Protein AF-A0A2N2MGX9-F1 (afdb_monomer_lite)

Structure (mmCIF, N/CA/C/O backbone):
data_AF-A0A2N2MGX9-F1
#
_entry.id   AF-A0A2N2MGX9-F1
#
loop_
_atom_site.group_PDB
_atom_site.id
_atom_site.type_symbol
_atom_site.label_atom_id
_atom_site.label_alt_id
_atom_site.label_comp_id
_atom_site.label_asym_id
_atom_site.label_entity_id
_atom_site.label_seq_id
_atom_site.pdbx_PDB_ins_code
_atom_site.Cartn_x
_atom_site.Cartn_y
_atom_site.Cartn_z
_atom_site.occupancy
_atom_site.B_iso_or_equiv
_atom_site.auth_seq_id
_atom_site.auth_comp_id
_atom_site.auth_asym_id
_atom_site.auth_atom_id
_atom_site.pdbx_PDB_model_num
ATOM 1 N N . GLY A 1 1 ? -19.116 -15.529 -14.995 1.00 52.94 1 GLY A N 1
ATOM 2 C CA . GLY A 1 1 ? -18.151 -15.953 -16.023 1.00 52.94 1 GLY A CA 1
ATOM 3 C C . GLY A 1 1 ? -16.801 -15.398 -15.647 1.00 52.94 1 GLY A C 1
ATOM 4 O O . GLY A 1 1 ? -16.759 -14.274 -15.165 1.00 52.94 1 GLY A O 1
ATOM 5 N N . VAL A 1 2 ? -15.738 -16.185 -15.778 1.00 56.81 2 VAL A N 1
ATOM 6 C CA . VAL A 1 2 ? -14.372 -15.693 -15.556 1.00 56.81 2 VAL A CA 1
ATOM 7 C C . VAL A 1 2 ? -13.991 -14.871 -16.793 1.00 56.81 2 VAL A C 1
ATOM 9 O O . VAL A 1 2 ? -14.188 -15.381 -17.897 1.00 56.81 2 VAL A O 1
ATOM 12 N N . PRO A 1 3 ? -13.538 -13.614 -16.663 1.00 74.31 3 PRO A N 1
ATOM 13 C CA . PRO A 1 3 ? -13.070 -12.858 -17.818 1.00 74.31 3 PRO A CA 1
ATOM 14 C C . PRO A 1 3 ? -11.871 -13.588 -18.438 1.00 74.31 3 PRO A C 1
ATOM 16 O O . PRO A 1 3 ? -10.883 -13.846 -17.754 1.00 74.31 3 PRO A O 1
ATOM 19 N N . ASN A 1 4 ? -11.982 -13.945 -19.718 1.00 78.50 4 ASN A N 1
ATOM 20 C CA . ASN A 1 4 ? -10.857 -14.421 -20.515 1.00 78.50 4 ASN A CA 1
ATOM 21 C C . ASN A 1 4 ? -10.244 -13.208 -21.213 1.00 78.50 4 ASN A C 1
ATOM 23 O O . ASN A 1 4 ? -10.938 -12.539 -21.972 1.00 78.50 4 ASN A O 1
ATOM 27 N N . LEU A 1 5 ? -8.967 -12.933 -20.946 1.00 81.19 5 LEU A N 1
ATOM 28 C CA . LEU A 1 5 ? -8.172 -12.024 -21.771 1.00 81.19 5 LEU A CA 1
ATOM 29 C C . LEU A 1 5 ? -7.588 -12.811 -22.940 1.00 81.19 5 LEU A C 1
ATOM 31 O O . LEU A 1 5 ? -6.931 -13.837 -22.732 1.00 81.19 5 LEU A O 1
ATOM 35 N N . HIS A 1 6 ? -7.808 -12.330 -24.160 1.00 87.44 6 HIS A N 1
ATOM 36 C CA . HIS A 1 6 ? -7.228 -12.937 -25.347 1.00 87.44 6 HIS A CA 1
ATOM 37 C C . HIS A 1 6 ? -5.782 -12.458 -25.539 1.00 87.44 6 HIS A C 1
ATOM 39 O O . HIS A 1 6 ? -5.444 -11.297 -25.320 1.00 87.44 6 HIS A O 1
ATOM 45 N N . LEU A 1 7 ? -4.898 -13.363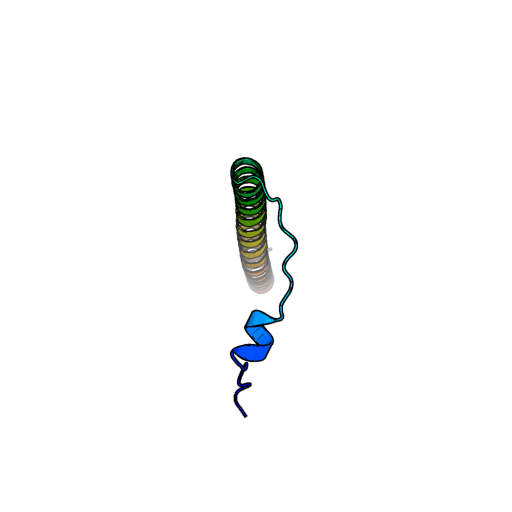 -25.971 1.00 86.19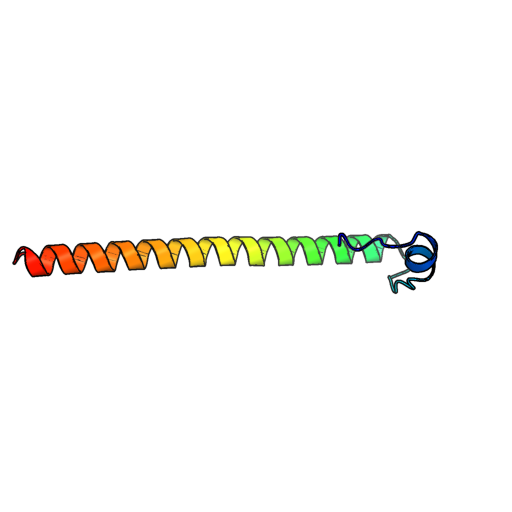 7 LEU A N 1
ATOM 46 C CA . LEU A 1 7 ? -3.482 -13.043 -26.207 1.00 86.19 7 LEU A CA 1
ATOM 47 C C . LEU A 1 7 ? -3.284 -11.953 -27.269 1.00 86.19 7 LEU A C 1
ATOM 49 O O . LEU A 1 7 ? -2.291 -11.233 -27.215 1.00 86.19 7 LEU A O 1
ATOM 53 N N . GLU A 1 8 ? -4.205 -11.851 -28.227 1.00 87.00 8 GLU A N 1
ATOM 54 C CA . GLU A 1 8 ? -4.202 -10.803 -29.251 1.00 87.00 8 GLU A CA 1
ATOM 55 C C . GLU A 1 8 ? -4.410 -9.426 -28.614 1.00 87.00 8 GLU A C 1
ATOM 57 O O . GLU A 1 8 ? -3.585 -8.539 -28.812 1.00 87.00 8 GLU A O 1
ATOM 62 N N . GLU A 1 9 ? -5.406 -9.293 -27.734 1.00 87.44 9 GLU A N 1
ATOM 63 C CA . GLU A 1 9 ? -5.703 -8.049 -27.011 1.00 87.44 9 GLU A CA 1
ATOM 64 C C . GLU A 1 9 ? -4.518 -7.595 -26.146 1.00 87.44 9 GLU A C 1
ATOM 66 O O . GLU A 1 9 ? -4.198 -6.411 -26.095 1.00 87.44 9 GLU A O 1
ATOM 71 N N . ILE A 1 10 ? -3.813 -8.533 -25.500 1.00 88.94 10 ILE A N 1
ATOM 72 C CA . ILE A 1 10 ? -2.627 -8.224 -24.683 1.00 88.94 10 ILE A CA 1
ATOM 73 C C . ILE A 1 10 ? -1.483 -7.667 -25.544 1.00 88.94 10 ILE A C 1
ATOM 75 O O . ILE A 1 10 ? -0.762 -6.772 -25.105 1.00 88.94 10 ILE A O 1
ATOM 79 N N . ARG A 1 11 ? -1.296 -8.187 -26.765 1.00 88.44 11 ARG A N 1
ATOM 80 C CA . ARG A 1 11 ? -0.219 -7.751 -27.673 1.00 88.44 11 ARG A CA 1
ATOM 81 C C . ARG A 1 11 ? -0.460 -6.367 -28.264 1.00 88.44 11 ARG A C 1
ATOM 83 O O . ARG A 1 11 ? 0.504 -5.705 -28.635 1.00 88.44 11 ARG A O 1
ATOM 90 N N . GLU A 1 12 ? -1.715 -5.946 -28.353 1.00 92.12 12 GLU A N 1
ATOM 91 C CA . GLU A 1 12 ? -2.093 -4.623 -28.856 1.00 92.12 12 GLU A CA 1
ATOM 92 C C . GLU A 1 12 ? -1.948 -3.516 -27.802 1.00 92.12 12 GLU A C 1
ATOM 94 O O . GLU A 1 12 ? -2.016 -2.332 -28.138 1.00 92.12 12 GLU A O 1
ATOM 99 N N . VAL A 1 13 ? -1.698 -3.867 -26.534 1.00 92.56 13 VAL A N 1
ATOM 100 C CA . VAL A 1 13 ? -1.470 -2.879 -25.477 1.00 92.56 13 VAL A CA 1
ATOM 101 C C . VAL A 1 13 ? -0.166 -2.130 -25.736 1.00 92.56 13 VAL A C 1
ATOM 103 O O . VAL A 1 13 ? 0.938 -2.644 -25.554 1.00 92.56 13 VAL A O 1
ATOM 106 N N . VAL A 1 14 ? -0.300 -0.861 -26.113 1.00 91.81 14 VAL A N 1
ATOM 107 C CA . VAL A 1 14 ? 0.830 0.059 -26.227 1.00 91.81 14 VAL A CA 1
ATOM 108 C C . VAL A 1 14 ? 1.190 0.573 -24.838 1.00 91.81 14 VAL A C 1
ATOM 110 O O . VAL A 1 14 ? 0.388 1.235 -24.180 1.00 91.81 14 VAL A O 1
ATOM 113 N N . ILE A 1 15 ? 2.416 0.289 -24.402 1.00 91.81 15 ILE A N 1
ATOM 114 C CA . ILE A 1 15 ? 2.955 0.778 -23.132 1.00 91.81 15 ILE A CA 1
ATOM 115 C C . ILE A 1 15 ? 3.975 1.873 -23.428 1.00 91.81 15 ILE A C 1
ATOM 117 O O . ILE A 1 15 ? 4.943 1.657 -24.156 1.00 91.81 15 ILE A O 1
ATOM 121 N N . SER A 1 16 ? 3.767 3.044 -22.833 1.00 92.81 16 SER A N 1
ATOM 122 C CA . SER A 1 16 ? 4.748 4.126 -22.833 1.00 92.81 16 SER A CA 1
ATOM 123 C C . SER A 1 16 ? 5.695 3.948 -21.656 1.00 92.81 16 SER A C 1
ATOM 125 O O . SER A 1 16 ? 5.264 3.927 -20.505 1.00 92.81 16 SER A O 1
ATOM 127 N N . PHE A 1 17 ? 6.986 3.842 -21.942 1.00 93.12 17 PHE A N 1
ATOM 128 C CA . PHE A 1 17 ? 8.036 3.732 -20.938 1.00 93.12 17 PHE A CA 1
ATOM 129 C C . PHE A 1 17 ? 9.321 4.396 -21.457 1.00 93.12 17 PHE A C 1
ATOM 131 O O . PHE A 1 17 ? 9.481 4.550 -22.675 1.00 93.12 17 PHE A O 1
ATOM 138 N N . PRO A 1 18 ? 10.232 4.818 -20.567 1.00 95.94 18 PRO A N 1
ATOM 139 C CA . PRO A 1 18 ? 11.510 5.370 -20.993 1.00 95.94 18 PRO A CA 1
ATOM 140 C C . PRO A 1 18 ? 12.345 4.326 -21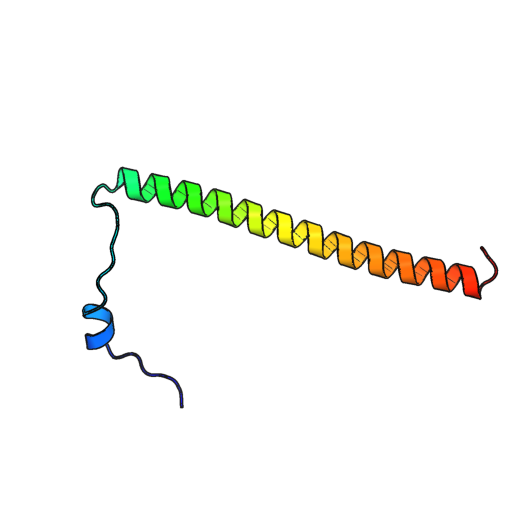.728 1.00 95.94 18 PRO A C 1
ATOM 142 O O . PRO A 1 18 ? 12.413 3.176 -21.308 1.00 95.94 18 PRO A O 1
ATOM 145 N N . LYS A 1 19 ? 13.003 4.713 -22.823 1.00 95.94 19 LYS A N 1
ATOM 146 C CA . LYS A 1 19 ? 13.789 3.766 -23.634 1.00 95.94 19 LYS A CA 1
ATOM 147 C C . LYS A 1 19 ? 15.095 3.351 -22.959 1.00 95.94 19 LYS A C 1
ATOM 149 O O . LYS A 1 19 ? 15.542 2.227 -23.165 1.00 95.94 19 LYS A O 1
ATOM 154 N N . GLU A 1 20 ? 15.670 4.235 -22.150 1.00 98.00 20 GLU A N 1
ATOM 155 C CA . GLU A 1 20 ? 16.922 3.987 -21.441 1.00 98.00 20 GLU A CA 1
ATOM 156 C C . GLU A 1 20 ? 16.678 3.137 -20.192 1.00 98.00 20 GLU A C 1
ATOM 158 O O . GLU A 1 20 ? 15.833 3.465 -19.354 1.00 98.00 20 GLU A O 1
ATOM 163 N N . LEU A 1 21 ? 17.433 2.045 -20.051 1.00 96.69 21 LEU A N 1
ATOM 164 C CA . LEU A 1 21 ? 17.289 1.130 -18.915 1.00 96.69 21 LEU A CA 1
ATOM 165 C C . 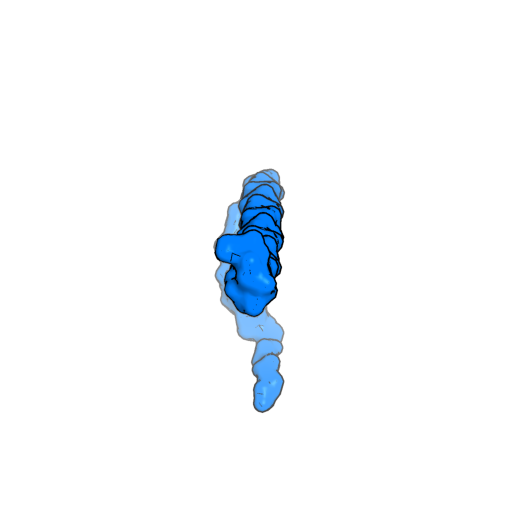LEU A 1 21 ? 17.625 1.808 -17.583 1.00 96.69 21 LEU A C 1
ATOM 167 O O . LEU A 1 21 ? 16.899 1.620 -16.610 1.00 96.69 21 LEU A O 1
ATOM 171 N N . ASP A 1 22 ? 18.652 2.656 -17.554 1.00 97.88 22 ASP A N 1
ATOM 172 C CA . ASP A 1 22 ? 19.050 3.384 -16.343 1.00 97.88 22 ASP A CA 1
ATOM 173 C C . ASP A 1 22 ? 17.924 4.296 -15.825 1.00 97.88 22 ASP A C 1
ATOM 175 O O . ASP A 1 22 ? 17.712 4.433 -14.616 1.00 97.88 22 ASP A O 1
ATOM 179 N N . GLU A 1 23 ? 17.154 4.896 -16.738 1.00 97.56 23 GLU A N 1
ATOM 180 C CA . GLU A 1 23 ? 16.002 5.725 -16.389 1.00 97.56 23 GLU A CA 1
ATOM 181 C C . GLU A 1 23 ? 14.855 4.875 -15.827 1.00 97.56 23 GLU A C 1
ATOM 183 O O . GLU A 1 23 ? 14.251 5.243 -14.815 1.00 97.56 23 GLU A O 1
ATOM 188 N N . GLN A 1 24 ? 14.598 3.706 -16.424 1.00 97.44 24 GLN A N 1
ATOM 189 C CA . GLN A 1 24 ? 13.619 2.752 -15.899 1.00 97.44 24 GLN A CA 1
ATOM 190 C C . GLN A 1 24 ? 13.995 2.285 -14.487 1.00 97.44 24 GLN A C 1
ATOM 192 O O . GLN A 1 24 ? 13.149 2.301 -13.593 1.00 97.44 24 GLN A O 1
ATOM 197 N N . GLU A 1 25 ? 15.260 1.931 -14.247 1.00 97.94 25 GLU A N 1
ATOM 198 C CA . GLU A 1 25 ? 15.729 1.532 -12.918 1.00 97.94 25 GLU A CA 1
ATOM 199 C C . GLU A 1 25 ? 15.574 2.651 -11.887 1.00 97.94 25 GLU A C 1
ATOM 201 O O . GLU A 1 25 ? 15.193 2.403 -10.740 1.00 97.94 25 GLU A O 1
ATOM 206 N N . ASN A 1 26 ? 15.870 3.892 -12.276 1.00 97.88 26 ASN A N 1
ATOM 207 C CA . ASN A 1 26 ? 15.709 5.040 -11.395 1.00 97.88 26 ASN A CA 1
ATOM 208 C C . ASN A 1 26 ? 14.233 5.279 -11.036 1.00 97.88 26 ASN A C 1
ATOM 210 O O . ASN A 1 26 ? 13.922 5.554 -9.875 1.00 97.88 26 ASN A O 1
ATOM 214 N N . LEU A 1 27 ? 13.317 5.130 -11.997 1.00 97.25 27 LEU A N 1
ATOM 215 C CA . LEU A 1 27 ? 11.878 5.217 -11.736 1.00 97.25 27 LEU A CA 1
ATOM 216 C C . LEU A 1 27 ? 11.402 4.094 -10.814 1.00 97.25 27 LEU A C 1
ATOM 218 O O . LEU A 1 27 ? 10.671 4.368 -9.866 1.00 97.25 27 LEU A O 1
ATOM 222 N N . ILE A 1 28 ? 11.851 2.855 -11.034 1.00 97.50 28 ILE A N 1
ATOM 223 C CA . ILE A 1 28 ? 11.510 1.718 -10.166 1.00 97.50 28 ILE A CA 1
ATOM 224 C C . ILE A 1 28 ? 11.958 1.996 -8.727 1.00 97.50 28 ILE A C 1
ATOM 226 O O . ILE A 1 28 ? 11.149 1.888 -7.809 1.00 97.50 28 ILE A O 1
ATOM 230 N N . LYS A 1 29 ?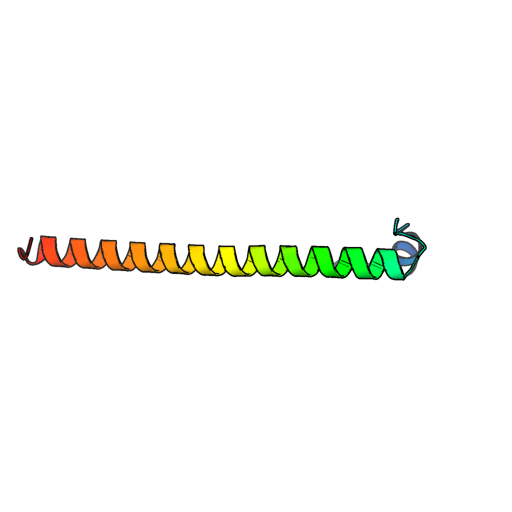 13.197 2.464 -8.524 1.00 98.25 29 LYS A N 1
ATOM 231 C CA . LYS A 1 29 ? 13.707 2.827 -7.189 1.00 98.25 29 LYS A CA 1
ATOM 232 C C . LYS A 1 29 ? 12.829 3.880 -6.508 1.00 98.25 29 LYS A C 1
ATOM 234 O O . LYS A 1 29 ? 12.528 3.755 -5.322 1.00 98.25 29 LYS A O 1
ATOM 239 N N . GLN A 1 30 ? 12.392 4.906 -7.238 1.00 98.19 30 GLN A N 1
ATOM 240 C CA . GLN A 1 30 ? 11.502 5.937 -6.694 1.00 98.19 30 GLN A CA 1
ATOM 241 C C . GLN A 1 30 ? 10.121 5.380 -6.327 1.00 98.19 30 GLN A C 1
ATOM 243 O O . GLN A 1 30 ? 9.599 5.689 -5.253 1.00 98.19 30 GLN A O 1
ATOM 248 N N . LEU A 1 31 ? 9.547 4.531 -7.183 1.00 98.38 31 LEU A N 1
ATOM 249 C CA . LEU A 1 31 ? 8.263 3.878 -6.932 1.00 98.38 31 LEU A CA 1
ATOM 250 C C . LEU A 1 31 ? 8.330 2.933 -5.728 1.00 98.38 31 LEU A C 1
ATOM 252 O O . LEU A 1 31 ? 7.411 2.930 -4.909 1.00 98.38 31 LEU A O 1
ATOM 256 N N . ASP A 1 32 ? 9.426 2.194 -5.565 1.00 98.50 32 ASP A N 1
ATOM 257 C CA . ASP A 1 32 ? 9.647 1.321 -4.413 1.00 98.50 32 ASP A CA 1
ATOM 258 C C . ASP A 1 32 ? 9.754 2.118 -3.112 1.00 98.50 32 ASP A C 1
ATOM 260 O O . ASP A 1 32 ? 9.148 1.753 -2.099 1.00 98.50 32 ASP A O 1
ATOM 264 N N . ILE A 1 33 ? 10.482 3.239 -3.128 1.00 98.50 33 ILE A N 1
ATOM 265 C CA . ILE A 1 33 ? 10.568 4.147 -1.977 1.00 98.50 33 ILE A CA 1
ATOM 266 C C . ILE A 1 33 ? 9.171 4.652 -1.605 1.00 98.50 33 ILE A C 1
ATOM 268 O O . ILE A 1 33 ? 8.779 4.549 -0.439 1.00 98.50 33 ILE A O 1
ATOM 272 N N . LEU A 1 34 ? 8.403 5.141 -2.582 1.00 98.56 34 LEU A N 1
ATOM 273 C CA . LEU A 1 34 ? 7.048 5.641 -2.356 1.00 98.56 34 LEU A CA 1
ATOM 274 C C . LEU A 1 34 ? 6.122 4.539 -1.818 1.00 98.56 34 LEU A C 1
ATOM 276 O O . LEU A 1 34 ? 5.424 4.747 -0.826 1.00 98.56 34 LEU A O 1
ATOM 280 N N . SER A 1 35 ? 6.152 3.346 -2.416 1.00 98.56 35 SER A N 1
ATOM 281 C CA . SER A 1 35 ? 5.348 2.197 -1.982 1.00 98.56 35 SER A CA 1
ATOM 282 C C . SER A 1 35 ? 5.648 1.817 -0.533 1.00 98.56 35 SER A C 1
ATOM 284 O O . SER A 1 35 ? 4.736 1.615 0.272 1.00 98.56 35 SER A O 1
ATOM 286 N N . ASN A 1 36 ? 6.928 1.778 -0.162 1.00 98.50 36 ASN A N 1
ATO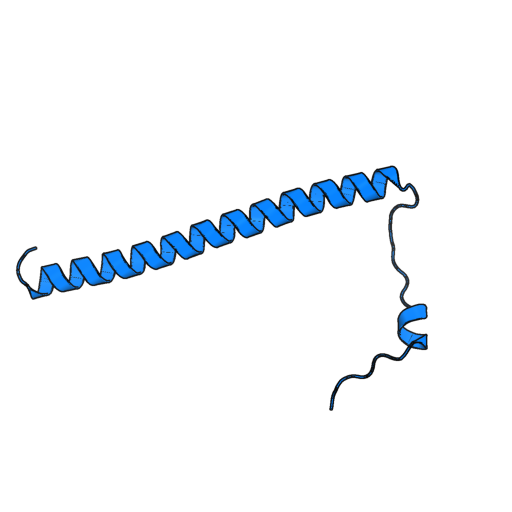M 287 C CA . ASN A 1 36 ? 7.347 1.468 1.201 1.00 98.50 36 ASN A CA 1
ATOM 288 C C . ASN A 1 36 ? 6.921 2.550 2.200 1.00 98.50 36 ASN A C 1
ATOM 290 O O . ASN A 1 36 ? 6.500 2.225 3.313 1.00 98.50 36 ASN A O 1
ATOM 294 N N . GLN A 1 37 ? 6.981 3.827 1.814 1.00 98.56 37 GLN A N 1
ATOM 295 C CA . GLN A 1 37 ? 6.476 4.926 2.639 1.00 98.56 37 GLN A CA 1
ATOM 296 C C . GLN A 1 37 ? 4.966 4.808 2.872 1.00 98.56 37 GLN A C 1
ATOM 298 O O . GLN A 1 37 ? 4.527 4.924 4.017 1.00 98.56 37 GLN A O 1
ATOM 303 N N . VAL A 1 38 ? 4.187 4.512 1.825 1.00 98.62 38 VAL A N 1
ATOM 304 C CA . VAL A 1 38 ? 2.732 4.317 1.923 1.00 98.62 38 VAL A CA 1
ATOM 305 C C . VAL A 1 38 ? 2.400 3.143 2.842 1.00 98.62 38 VAL A C 1
ATOM 307 O O . VAL A 1 38 ? 1.648 3.322 3.796 1.00 98.62 38 VAL A O 1
ATOM 310 N N . LYS A 1 39 ? 3.021 1.974 2.638 1.00 98.62 39 LYS A N 1
ATOM 311 C CA . LYS A 1 39 ? 2.799 0.782 3.480 1.00 98.62 39 LYS A CA 1
ATOM 312 C C . LYS A 1 39 ? 3.148 1.037 4.946 1.00 98.62 39 LYS A C 1
ATOM 314 O O . LYS A 1 39 ? 2.413 0.641 5.850 1.00 98.62 39 LYS A O 1
ATOM 319 N N . ARG A 1 40 ? 4.267 1.724 5.205 1.00 98.56 40 ARG A N 1
ATOM 320 C CA . ARG A 1 40 ? 4.666 2.100 6.567 1.00 98.56 40 ARG A CA 1
ATOM 321 C C . ARG A 1 40 ? 3.645 3.039 7.201 1.00 98.56 40 ARG A C 1
ATOM 323 O O . ARG A 1 40 ? 3.313 2.871 8.374 1.00 98.56 40 ARG A O 1
ATOM 330 N N . LEU A 1 41 ? 3.181 4.036 6.452 1.00 98.56 41 LEU A N 1
ATOM 331 C CA . LEU A 1 41 ? 2.202 5.001 6.933 1.00 98.56 41 LEU A CA 1
ATOM 332 C C . LEU A 1 41 ? 0.872 4.314 7.253 1.00 98.56 41 LEU A C 1
ATOM 334 O O . LEU A 1 41 ? 0.336 4.508 8.341 1.00 98.56 41 LEU A O 1
ATOM 338 N N . GLU A 1 42 ? 0.391 3.456 6.357 1.00 98.62 42 GLU A N 1
ATOM 339 C CA . GLU A 1 42 ? -0.816 2.654 6.553 1.00 98.62 42 GLU A CA 1
ATOM 340 C C . GLU A 1 42 ? -0.728 1.812 7.832 1.00 98.62 42 GLU A C 1
ATOM 342 O O . GLU A 1 42 ? -1.601 1.912 8.695 1.00 98.62 42 GLU A O 1
ATOM 347 N N . ALA A 1 43 ? 0.367 1.069 8.024 1.00 98.62 43 ALA A N 1
ATOM 348 C CA . ALA A 1 43 ? 0.572 0.261 9.225 1.00 98.62 43 ALA A CA 1
ATOM 349 C C . ALA A 1 43 ? 0.550 1.104 10.517 1.00 98.62 43 ALA A C 1
ATOM 351 O O . ALA A 1 43 ? -0.011 0.687 11.534 1.00 98.62 43 ALA A O 1
ATOM 352 N N . LEU A 1 44 ? 1.126 2.313 10.484 1.00 98.69 44 LEU A N 1
ATOM 353 C CA . LEU A 1 44 ? 1.083 3.241 11.616 1.00 98.69 44 LEU A CA 1
ATOM 354 C C . LEU A 1 44 ? -0.343 3.711 11.919 1.00 98.69 44 LEU A C 1
ATOM 356 O O . LEU A 1 44 ? -0.722 3.758 13.090 1.00 98.69 44 LEU A O 1
ATOM 360 N N . TYR A 1 45 ? -1.135 4.051 10.901 1.00 98.50 45 TYR A N 1
ATOM 361 C CA . TYR A 1 45 ? -2.524 4.467 11.100 1.00 98.50 45 TYR A CA 1
ATOM 362 C C . TYR A 1 45 ? -3.405 3.322 11.600 1.00 98.50 45 TYR A C 1
ATOM 364 O O . TYR A 1 45 ? -4.174 3.536 12.535 1.00 98.50 45 TYR A O 1
ATOM 372 N N . GLN A 1 46 ? -3.234 2.106 11.079 1.00 98.69 46 GLN A N 1
ATOM 373 C CA . GLN A 1 46 ? -3.950 0.926 11.576 1.00 98.69 46 GLN A CA 1
ATOM 374 C C . GLN A 1 46 ? -3.655 0.674 13.059 1.00 98.69 46 GLN A C 1
ATOM 376 O O . GLN A 1 46 ? -4.570 0.481 13.860 1.00 98.69 46 GLN A O 1
ATOM 381 N N . ARG A 1 47 ? -2.383 0.784 13.469 1.00 98.56 47 ARG A N 1
ATOM 382 C CA . ARG A 1 47 ? -2.006 0.683 14.886 1.00 98.56 47 ARG A CA 1
ATOM 383 C C . ARG A 1 47 ? -2.640 1.787 15.733 1.00 98.56 47 ARG A C 1
ATOM 385 O O . ARG A 1 47 ? -3.090 1.511 16.840 1.00 98.56 47 ARG A O 1
ATOM 392 N N . LYS A 1 48 ? -2.682 3.028 15.235 1.00 98.38 48 LYS A N 1
ATOM 393 C CA . LYS A 1 48 ? -3.322 4.146 15.946 1.00 98.38 48 LYS A CA 1
ATOM 394 C C . LYS A 1 48 ? -4.813 3.902 16.159 1.00 98.38 48 LYS A C 1
ATOM 396 O O . LYS A 1 48 ? -5.288 4.137 17.262 1.00 98.38 48 LYS A O 1
ATOM 401 N N . ILE A 1 49 ? -5.521 3.411 15.143 1.00 98.62 49 ILE A N 1
ATOM 402 C CA . ILE A 1 49 ? -6.948 3.078 15.242 1.00 98.62 49 ILE A CA 1
ATOM 403 C C . ILE A 1 49 ? -7.164 2.007 16.317 1.00 98.62 49 ILE A C 1
ATOM 405 O O . ILE A 1 49 ? -7.937 2.233 17.242 1.00 98.62 49 ILE A O 1
ATOM 409 N N . ALA A 1 50 ? -6.395 0.915 16.279 1.00 98.44 50 ALA A N 1
ATOM 410 C CA . ALA A 1 50 ? -6.490 -0.141 17.287 1.00 98.44 50 ALA A CA 1
ATOM 411 C C . ALA A 1 50 ? -6.214 0.373 18.714 1.00 98.44 50 ALA A C 1
ATOM 413 O O . ALA A 1 50 ? -6.936 0.036 19.650 1.00 98.44 50 ALA A O 1
ATOM 414 N N . CYS A 1 51 ? -5.201 1.230 18.894 1.00 98.25 51 CYS A N 1
ATOM 415 C CA . CYS A 1 51 ? -4.919 1.838 20.196 1.00 98.25 51 CYS A CA 1
ATOM 416 C C . CYS A 1 51 ? -6.048 2.763 20.676 1.00 98.25 51 CYS A C 1
ATOM 418 O O . CYS A 1 51 ? -6.331 2.791 21.871 1.00 98.25 51 CYS A O 1
ATOM 420 N N . LEU A 1 52 ? -6.684 3.517 19.776 1.00 98.44 52 LEU A N 1
ATOM 421 C CA . LEU A 1 52 ? -7.815 4.383 20.120 1.00 98.44 52 LEU A CA 1
ATOM 422 C C . LEU A 1 52 ? -9.054 3.572 20.510 1.00 98.44 52 LEU A C 1
ATOM 424 O O . LEU A 1 52 ? -9.745 3.950 21.455 1.00 98.44 52 LEU A O 1
ATOM 428 N N . ASP A 1 53 ? -9.305 2.450 19.837 1.00 98.19 53 ASP A N 1
ATOM 429 C CA . ASP A 1 53 ? -10.405 1.549 20.185 1.00 98.19 53 ASP A CA 1
ATOM 430 C C . ASP A 1 53 ? -10.213 0.934 21.574 1.00 98.19 53 ASP A C 1
ATOM 432 O O . ASP A 1 53 ? -11.144 0.928 22.381 1.00 98.19 53 ASP A O 1
ATOM 436 N N . GLU A 1 54 ? -9.002 0.472 21.892 1.00 97.88 54 GLU A N 1
ATOM 437 C CA . GLU A 1 54 ? -8.685 -0.052 23.224 1.00 97.88 54 GLU A CA 1
ATOM 438 C C . GLU A 1 54 ? -8.747 1.033 24.302 1.00 97.88 54 GLU A C 1
ATOM 440 O O . GLU A 1 54 ? -9.321 0.811 25.369 1.00 97.88 54 GLU A O 1
ATOM 445 N N . LEU A 1 55 ? -8.247 2.240 24.017 1.00 97.38 55 LEU A N 1
ATOM 446 C CA . LEU A 1 55 ? -8.361 3.368 24.940 1.00 97.38 55 LEU A CA 1
ATOM 447 C C . LEU A 1 55 ? -9.830 3.702 25.231 1.00 97.38 55 LEU A C 1
ATOM 449 O O . LEU A 1 55 ? -10.208 3.864 26.389 1.00 97.38 55 LEU A O 1
ATOM 453 N N . LYS A 1 56 ? -10.674 3.754 24.195 1.00 97.38 56 LYS A N 1
ATOM 454 C CA . LYS A 1 56 ? -12.114 3.986 24.346 1.00 97.38 56 LYS A CA 1
ATOM 455 C C . LYS A 1 56 ? -12.765 2.914 25.221 1.00 97.38 56 LYS A C 1
ATOM 457 O O . LYS A 1 56 ? -13.556 3.255 26.097 1.00 97.38 56 LYS A O 1
ATOM 462 N N . LYS A 1 57 ? -12.449 1.632 25.001 1.00 96.75 57 LYS A N 1
ATOM 463 C CA . LYS A 1 57 ? -12.978 0.527 25.820 1.00 96.75 57 LYS A CA 1
ATOM 464 C C . LYS A 1 57 ? -12.541 0.645 27.279 1.00 96.75 57 LYS A C 1
ATOM 466 O O . LYS A 1 57 ? -13.388 0.518 28.158 1.00 96.75 57 LYS A O 1
ATOM 471 N N . SER A 1 58 ? -11.261 0.929 27.521 1.00 96.12 58 SER A N 1
ATOM 472 C CA . SER A 1 58 ? -10.702 1.094 28.868 1.00 96.12 58 SER A CA 1
ATOM 473 C C . SER A 1 58 ? -11.388 2.230 29.633 1.00 96.12 58 SER A C 1
ATOM 475 O O . SER A 1 58 ? -11.856 2.031 30.751 1.00 96.12 58 SER A O 1
ATOM 477 N N . LEU A 1 59 ? -11.567 3.392 28.995 1.00 95.94 59 LEU A N 1
ATOM 478 C CA . LEU A 1 59 ? -12.261 4.531 29.605 1.00 95.94 59 LEU A CA 1
ATOM 479 C C . LEU A 1 59 ? -13.725 4.216 29.940 1.00 95.94 59 LEU A C 1
ATOM 481 O O . LEU A 1 59 ? -14.204 4.583 31.009 1.00 95.94 59 LEU A O 1
ATOM 485 N N . LEU A 1 60 ? -14.441 3.512 29.056 1.00 95.62 60 LEU A N 1
ATOM 486 C CA . LEU A 1 60 ? -15.817 3.086 29.334 1.00 95.62 60 LEU A CA 1
ATOM 487 C C . LEU A 1 60 ? -15.881 2.112 30.516 1.00 95.62 60 LEU A C 1
ATOM 489 O O . LEU A 1 60 ? -16.762 2.242 31.360 1.00 95.62 60 LEU A O 1
ATOM 493 N N . GLN A 1 61 ? -14.950 1.158 30.595 1.00 95.00 61 GLN A N 1
ATOM 494 C CA . GLN A 1 61 ? -14.868 0.221 31.718 1.00 95.00 61 GLN A CA 1
ATOM 495 C C . GLN A 1 61 ? -14.623 0.949 33.041 1.00 95.00 61 GLN A C 1
ATOM 497 O O . GLN A 1 61 ? -15.360 0.710 33.994 1.00 95.00 61 GLN A O 1
ATOM 502 N N . GLN A 1 62 ? -13.663 1.876 33.080 1.00 95.31 62 GLN A N 1
ATOM 503 C CA . GLN A 1 62 ? -13.379 2.681 34.272 1.00 95.31 62 GLN A CA 1
ATOM 504 C C . GLN A 1 62 ? -14.594 3.523 34.694 1.00 95.31 62 GLN A C 1
ATOM 506 O O . GLN A 1 62 ? -14.930 3.577 35.875 1.00 95.31 62 GLN A O 1
ATOM 511 N N . ALA A 1 63 ? -15.312 4.113 33.731 1.00 94.44 63 ALA A N 1
ATOM 512 C CA . ALA A 1 63 ? -16.492 4.929 34.011 1.00 94.44 63 ALA A CA 1
ATOM 513 C C . ALA A 1 63 ? -17.642 4.092 34.590 1.00 94.44 63 ALA A C 1
ATOM 515 O O . ALA A 1 63 ? -18.312 4.525 35.524 1.00 94.44 63 ALA A O 1
ATOM 516 N N . PHE A 1 64 ? -17.858 2.876 34.076 1.00 92.81 64 PHE A N 1
ATOM 517 C CA . PHE A 1 64 ? -18.878 1.966 34.605 1.00 92.81 64 PHE A CA 1
ATOM 518 C C . PHE A 1 64 ? -18.482 1.307 35.932 1.00 92.81 64 PHE A C 1
ATOM 520 O O . PHE A 1 64 ? -19.368 0.960 36.711 1.00 92.81 64 PHE A O 1
ATOM 527 N N . ALA A 1 65 ? -17.185 1.153 36.207 1.00 94.31 65 ALA A N 1
ATOM 528 C CA . ALA A 1 65 ? -16.673 0.668 37.489 1.00 94.31 65 ALA A CA 1
ATOM 529 C C . ALA A 1 65 ? -16.663 1.749 38.588 1.00 94.31 65 ALA A C 1
ATOM 531 O O . ALA A 1 65 ? -16.462 1.424 39.756 1.00 94.31 65 ALA A O 1
ATOM 532 N N . GLY A 1 66 ? -16.898 3.020 38.236 1.00 87.94 66 GLY A N 1
ATOM 533 C CA . GLY A 1 66 ? -16.803 4.147 39.170 1.00 87.94 66 GLY A CA 1
ATOM 534 C C . GLY A 1 66 ? -15.361 4.488 39.566 1.00 87.94 66 GLY A C 1
ATOM 535 O O . GLY A 1 66 ? -15.141 5.065 40.625 1.00 87.94 66 GLY A O 1
ATOM 536 N N . GLU A 1 67 ? -14.386 4.099 38.738 1.00 81.94 67 GLU A N 1
ATOM 537 C CA . GLU A 1 67 ? -12.948 4.349 38.934 1.00 81.94 67 GLU A CA 1
ATOM 538 C C . GLU A 1 67 ? -12.476 5.670 38.292 1.00 81.94 67 GLU A C 1
ATOM 540 O O . GLU A 1 67 ? -11.285 5.986 38.330 1.00 81.94 67 GLU A O 1
ATOM 545 N N . LEU A 1 68 ? -13.406 6.425 37.695 1.00 62.78 68 LEU A N 1
ATOM 546 C CA . LEU A 1 68 ? -13.209 7.737 37.067 1.00 62.78 68 LEU A CA 1
ATOM 547 C C . LEU A 1 68 ? -13.932 8.845 37.837 1.00 62.78 68 LEU A C 1
ATOM 549 O O . LEU A 1 68 ? -15.077 8.601 38.283 1.00 62.78 68 LEU A O 1
#

pLDDT: mean 93.2, std 9.34, range [52.94, 98.69]

Sequence (68 aa):
GVPNLHLEEIREVVISFPKELDEQENLIKQLDILSNQVKRLEALYQRKIACLDELKKSLLQQAFAGEL

Foldseek 3Di:
DPDDDDPVNVVPDDDDDDPDPVVVVVVVVVVVVVVVVVVVVVVVVVVVVVVVVVVVVVVVVCVVVVVD

Radius of gyration: 24.58 Å; chains: 1; bounding box: 38×24×68 Å

Secondary structure (DSSP, 8-state):
-PPPPPHHHHHT------SSHHHHHHHHHHHHHHHHHHHHHHHHHHHHHHHHHHHHHHHHHHHHHT--